Protein AF-A0A416HHD8-F1 (afdb_monomer)

Structure (mmCIF, N/CA/C/O backbone):
data_AF-A0A416HHD8-F1
#
_entry.id   AF-A0A416HHD8-F1
#
loop_
_atom_site.group_PDB
_atom_site.id
_atom_site.type_symbol
_atom_site.label_atom_id
_atom_site.label_alt_id
_atom_site.label_comp_id
_atom_site.label_asym_id
_atom_site.label_entity_id
_atom_site.label_seq_id
_atom_site.pdbx_PDB_ins_code
_atom_site.Cartn_x
_atom_site.Cartn_y
_atom_site.Cartn_z
_atom_site.occupancy
_atom_site.B_iso_or_equiv
_atom_site.auth_seq_id
_atom_site.auth_comp_id
_atom_site.auth_asym_id
_atom_site.auth_atom_id
_atom_site.pdbx_PDB_model_num
ATOM 1 N N . MET A 1 1 ? 19.152 2.396 8.554 1.00 45.03 1 MET A N 1
ATOM 2 C CA . MET A 1 1 ? 18.538 2.390 7.205 1.00 45.03 1 MET A CA 1
ATOM 3 C C . MET A 1 1 ? 17.275 1.524 7.115 1.00 45.03 1 MET A C 1
ATOM 5 O O . MET A 1 1 ? 16.295 2.014 6.586 1.00 45.03 1 MET A O 1
ATOM 9 N N . ALA A 1 2 ? 17.237 0.269 7.598 1.00 49.06 2 ALA A N 1
ATOM 10 C CA . ALA A 1 2 ? 16.021 -0.571 7.511 1.00 49.06 2 ALA A CA 1
ATOM 11 C C . ALA A 1 2 ? 14.990 -0.347 8.643 1.00 49.06 2 ALA A C 1
ATOM 13 O O . ALA A 1 2 ? 13.807 -0.635 8.458 1.00 49.06 2 ALA A O 1
ATOM 14 N N . GLU A 1 3 ? 15.420 0.165 9.800 1.00 47.03 3 GLU A N 1
ATOM 15 C CA . GLU A 1 3 ? 14.546 0.413 10.962 1.00 47.03 3 GLU A CA 1
ATOM 16 C C . GLU A 1 3 ? 13.592 1.598 10.774 1.00 47.03 3 GLU A C 1
ATOM 18 O O . GLU A 1 3 ? 12.499 1.583 11.326 1.00 47.03 3 GLU A O 1
ATOM 23 N N . GLU A 1 4 ? 13.930 2.566 9.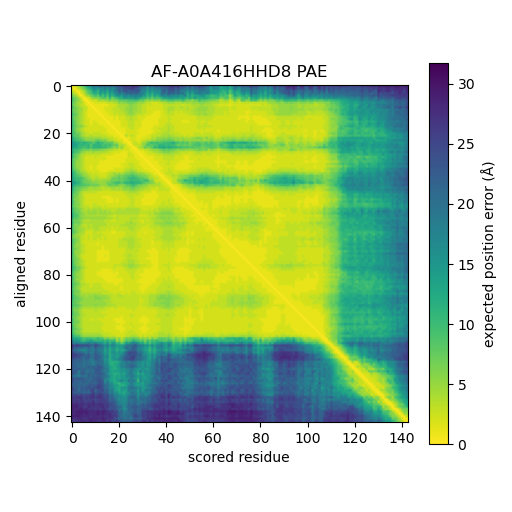918 1.00 55.31 4 GLU A N 1
ATOM 24 C CA . GLU A 1 4 ? 13.106 3.759 9.647 1.00 55.31 4 GLU A CA 1
ATOM 25 C C . GLU A 1 4 ? 11.768 3.443 8.952 1.00 55.31 4 GLU A C 1
ATOM 27 O O . GLU A 1 4 ? 10.855 4.266 8.939 1.00 55.31 4 GLU A O 1
ATOM 32 N N . PHE A 1 5 ? 11.623 2.235 8.395 1.00 63.59 5 PHE A N 1
ATOM 33 C CA . PHE A 1 5 ? 10.416 1.790 7.689 1.00 63.59 5 PHE A CA 1
ATOM 34 C C . PHE A 1 5 ? 9.528 0.859 8.522 1.00 63.59 5 PHE A C 1
ATOM 36 O O . PHE A 1 5 ? 8.600 0.236 7.991 1.00 63.59 5 PHE A O 1
ATOM 43 N N . ARG A 1 6 ? 9.794 0.743 9.826 1.00 71.56 6 ARG A N 1
ATOM 44 C CA . ARG A 1 6 ? 9.012 -0.088 10.745 1.00 71.56 6 ARG A CA 1
ATOM 45 C C . ARG A 1 6 ? 8.460 0.782 11.869 1.00 71.56 6 ARG A C 1
ATOM 47 O O . ARG A 1 6 ? 9.113 1.710 12.325 1.00 71.56 6 ARG A O 1
ATOM 54 N N . ALA A 1 7 ? 7.242 0.477 12.292 1.00 82.62 7 ALA A N 1
ATOM 55 C CA . ALA A 1 7 ? 6.673 0.995 13.526 1.00 82.62 7 ALA A CA 1
ATOM 56 C C . ALA A 1 7 ? 6.473 -0.171 14.489 1.00 82.62 7 ALA A C 1
ATOM 58 O O . ALA A 1 7 ? 6.300 -1.316 14.058 1.00 82.62 7 ALA A O 1
ATOM 59 N N . ASP A 1 8 ? 6.445 0.141 15.777 1.00 90.25 8 ASP A N 1
ATOM 60 C CA . ASP A 1 8 ? 5.834 -0.731 16.766 1.00 90.25 8 ASP A CA 1
ATOM 61 C C . ASP A 1 8 ? 4.307 -0.624 16.618 1.00 90.25 8 ASP A C 1
ATOM 63 O O . ASP A 1 8 ? 3.659 0.278 17.155 1.00 90.25 8 ASP A O 1
ATOM 67 N N . TRP A 1 9 ? 3.743 -1.488 15.771 1.00 89.88 9 TRP A N 1
ATOM 68 C CA . TRP A 1 9 ? 2.318 -1.465 15.433 1.00 89.88 9 TRP A CA 1
ATOM 69 C C . TRP A 1 9 ? 1.442 -1.738 16.657 1.00 89.88 9 TRP A C 1
ATOM 71 O O . TRP A 1 9 ? 0.392 -1.113 16.804 1.00 89.88 9 TRP A O 1
ATOM 81 N N . GLU A 1 10 ? 1.905 -2.613 17.550 1.00 87.62 10 GLU A N 1
ATOM 82 C CA . GLU A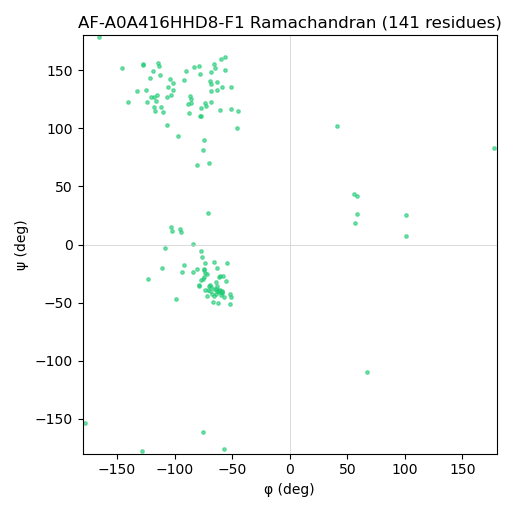 1 10 ? 1.210 -2.962 18.785 1.00 87.62 10 GLU A CA 1
ATOM 83 C C . GLU A 1 10 ? 1.157 -1.761 19.731 1.00 87.62 10 GLU A C 1
ATOM 85 O O . GLU A 1 10 ? 0.064 -1.367 20.146 1.00 87.62 10 GLU A O 1
ATOM 90 N N . ALA A 1 11 ? 2.292 -1.091 19.967 1.00 91.31 11 ALA A N 1
ATOM 91 C CA . ALA A 1 11 ? 2.326 0.142 20.756 1.00 91.31 11 ALA A CA 1
ATOM 92 C C . ALA A 1 11 ? 1.473 1.267 20.139 1.00 91.31 11 ALA A C 1
ATOM 94 O O . ALA A 1 11 ? 0.952 2.123 20.854 1.00 91.31 11 ALA A O 1
ATOM 95 N N . CYS A 1 12 ? 1.282 1.257 18.816 1.00 92.00 12 CYS A N 1
ATOM 96 C CA . CYS A 1 12 ? 0.411 2.199 18.111 1.00 92.00 12 CYS A CA 1
ATOM 97 C C . CYS A 1 12 ? -1.076 1.795 18.095 1.00 92.00 12 CYS A C 1
ATOM 99 O O . CYS A 1 12 ? -1.878 2.526 17.510 1.00 92.00 12 CYS A O 1
ATOM 101 N N . ASN A 1 13 ? -1.458 0.667 18.707 1.00 93.19 13 ASN A N 1
ATOM 102 C CA . ASN A 1 13 ? -2.814 0.106 18.675 1.00 93.19 13 ASN A CA 1
ATOM 103 C C . ASN A 1 13 ? -3.316 -0.201 17.242 1.00 93.19 13 ASN A C 1
ATOM 105 O O . ASN A 1 13 ? -4.464 0.087 16.874 1.00 93.19 13 ASN A O 1
ATOM 109 N N . ILE A 1 14 ? -2.431 -0.764 16.414 1.00 94.00 14 ILE A N 1
ATOM 110 C CA . ILE A 1 14 ? -2.659 -1.101 15.005 1.00 94.00 14 ILE A CA 1
ATOM 111 C C . ILE A 1 14 ? -2.372 -2.590 14.775 1.00 94.00 14 ILE A C 1
ATOM 113 O O . ILE A 1 14 ? -1.248 -3.051 14.954 1.00 94.00 14 ILE A O 1
ATOM 117 N N . ASP A 1 15 ? -3.358 -3.328 14.270 1.00 92.00 15 ASP A N 1
ATOM 118 C CA . ASP A 1 15 ? -3.150 -4.663 13.715 1.00 92.00 15 ASP A CA 1
ATOM 119 C C . ASP A 1 15 ? -2.439 -4.538 12.361 1.00 92.00 15 ASP A C 1
ATOM 121 O O . ASP A 1 15 ? -2.973 -3.953 11.408 1.00 92.00 15 ASP A O 1
ATOM 125 N N . PHE A 1 16 ? -1.250 -5.128 12.260 1.00 91.44 16 PHE A N 1
ATOM 126 C CA . PHE A 1 16 ? -0.468 -5.179 11.029 1.00 91.44 16 PHE A CA 1
ATOM 127 C C . PHE A 1 16 ? -0.487 -6.581 10.413 1.00 91.44 16 PHE A C 1
ATOM 129 O O . PHE A 1 16 ? -0.129 -7.562 11.063 1.00 91.44 16 PHE A O 1
ATOM 136 N N . TYR A 1 17 ? -0.860 -6.667 9.135 1.00 90.62 17 TYR A N 1
ATOM 137 C CA . TYR A 1 17 ? -0.798 -7.895 8.343 1.00 90.62 17 TYR A CA 1
ATOM 138 C C . TYR A 1 17 ? 0.157 -7.677 7.172 1.00 90.62 17 TYR A C 1
ATOM 140 O O . TYR A 1 17 ? -0.085 -6.814 6.327 1.00 90.62 17 TYR A O 1
ATOM 148 N N . GLU A 1 18 ? 1.230 -8.460 7.125 1.00 90.06 18 GLU A N 1
ATOM 149 C CA . GLU A 1 18 ? 2.197 -8.450 6.026 1.00 90.06 18 GLU A CA 1
ATOM 150 C C . GLU A 1 18 ? 1.792 -9.461 4.946 1.00 90.06 18 GLU A C 1
ATOM 152 O O . GLU A 1 18 ? 1.216 -10.507 5.251 1.00 90.06 18 GLU A O 1
ATOM 157 N N . ASP A 1 19 ? 2.127 -9.163 3.692 1.00 91.56 19 ASP A N 1
ATOM 158 C CA . ASP A 1 19 ? 2.021 -10.094 2.561 1.00 91.56 19 ASP A CA 1
ATOM 159 C C . ASP A 1 19 ? 0.612 -10.692 2.341 1.00 91.56 19 ASP A C 1
ATOM 161 O O . ASP A 1 19 ? 0.437 -11.876 2.039 1.00 91.56 19 ASP A O 1
ATOM 16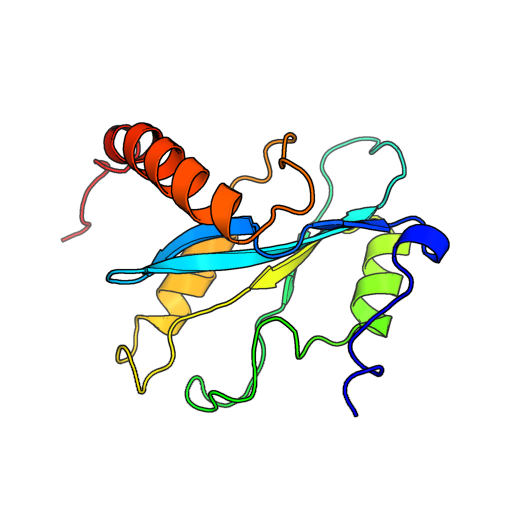5 N N . VAL A 1 20 ? -0.430 -9.865 2.434 1.00 90.12 20 VAL A N 1
ATOM 166 C CA . VAL A 1 20 ? -1.804 -10.271 2.116 1.00 90.12 20 VAL A CA 1
ATOM 167 C C . VAL A 1 20 ? -1.986 -10.312 0.599 1.00 90.12 20 VAL A C 1
ATOM 169 O O . VAL A 1 20 ? -1.901 -9.292 -0.084 1.00 90.12 20 VAL A O 1
ATOM 172 N N . ALA A 1 21 ? -2.278 -11.489 0.044 1.00 90.00 21 ALA A N 1
ATOM 173 C CA . ALA A 1 21 ? -2.487 -11.640 -1.395 1.00 90.00 21 ALA A CA 1
ATOM 174 C C . ALA A 1 21 ? -3.776 -10.936 -1.858 1.00 90.00 21 ALA A C 1
ATOM 176 O O . ALA A 1 21 ? -4.885 -11.258 -1.410 1.00 90.00 21 ALA A O 1
ATOM 177 N N . TYR A 1 22 ? -3.652 -10.011 -2.812 1.00 87.38 22 TYR A N 1
ATOM 178 C CA . TYR A 1 22 ? -4.795 -9.248 -3.328 1.00 87.38 22 TYR A CA 1
ATOM 179 C C . TYR A 1 22 ? -5.168 -9.587 -4.774 1.00 87.38 22 TYR A C 1
ATOM 181 O O . TYR A 1 22 ? -6.316 -9.373 -5.183 1.00 87.38 22 TYR A O 1
ATOM 189 N N . GLY A 1 23 ? -4.240 -10.176 -5.527 1.00 86.56 23 GLY A N 1
ATOM 190 C CA . GLY A 1 23 ? -4.387 -10.447 -6.951 1.00 86.56 23 GLY A CA 1
ATOM 191 C C . GLY A 1 23 ? -3.341 -11.427 -7.481 1.00 86.56 23 GLY A C 1
ATOM 192 O O . GLY A 1 23 ? -2.463 -11.870 -6.747 1.00 86.56 23 GLY A O 1
ATOM 193 N N . ILE A 1 24 ? -3.442 -11.737 -8.772 1.00 83.69 24 ILE A N 1
ATOM 194 C CA . ILE A 1 24 ? -2.375 -12.383 -9.547 1.00 83.69 24 ILE A CA 1
ATOM 195 C C . ILE A 1 24 ? -1.963 -11.386 -10.625 1.00 83.69 24 ILE A C 1
ATOM 197 O O . ILE A 1 24 ? -2.818 -10.924 -11.383 1.00 83.69 24 ILE A O 1
ATOM 201 N N . GLY A 1 25 ? -0.679 -11.046 -10.660 1.00 77.38 25 GLY A N 1
ATOM 202 C CA . GLY A 1 25 ? -0.064 -10.174 -11.650 1.00 77.38 25 GLY A CA 1
ATOM 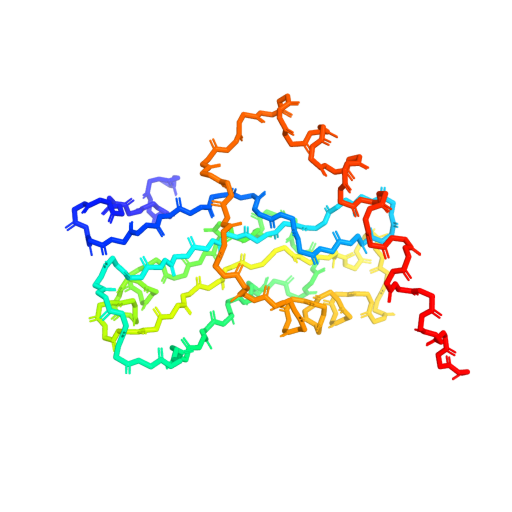203 C C . GLY A 1 25 ? 0.784 -11.017 -12.592 1.00 77.38 25 GLY A C 1
ATOM 204 O O . GLY A 1 25 ? 1.880 -11.436 -12.245 1.00 77.38 25 GLY A O 1
ATOM 205 N N . GLY A 1 26 ? 0.292 -11.287 -13.801 1.00 77.31 26 GLY A N 1
ATOM 206 C CA . GLY A 1 26 ? 0.974 -12.222 -14.699 1.00 77.31 26 GLY A CA 1
ATOM 207 C C . GLY A 1 26 ? 0.943 -13.653 -14.153 1.00 77.31 26 GLY A C 1
ATOM 208 O O . GLY A 1 26 ? -0.114 -14.278 -14.151 1.00 77.31 26 GLY A O 1
ATOM 209 N N . ASP A 1 27 ? 2.096 -14.162 -13.728 1.00 82.38 27 ASP A N 1
ATOM 210 C CA . ASP A 1 27 ? 2.335 -15.541 -13.282 1.00 82.38 27 ASP A CA 1
ATOM 211 C C . ASP A 1 27 ? 2.565 -15.687 -11.769 1.00 82.38 27 ASP A C 1
ATOM 213 O O . ASP A 1 27 ? 2.664 -16.808 -11.269 1.00 82.38 27 ASP A O 1
ATOM 217 N N . HIS A 1 28 ? 2.597 -14.581 -11.025 1.00 79.50 28 HIS A N 1
ATOM 218 C CA . HIS A 1 28 ? 2.832 -14.579 -9.586 1.00 79.50 28 HIS A CA 1
ATOM 219 C C . HIS A 1 28 ? 1.744 -13.800 -8.832 1.00 79.50 28 HIS A C 1
ATOM 221 O O . HIS A 1 28 ? 1.055 -12.939 -9.391 1.00 79.50 28 HIS A O 1
ATOM 227 N N . PRO A 1 29 ? 1.519 -14.129 -7.553 1.00 87.06 29 PRO A N 1
ATOM 228 C CA . PRO A 1 29 ? 0.634 -13.348 -6.704 1.00 87.06 29 PRO A CA 1
ATOM 229 C C . PRO A 1 29 ? 1.199 -11.969 -6.401 1.00 87.06 29 PRO A C 1
ATOM 231 O O . PRO A 1 29 ? 2.404 -11.801 -6.246 1.00 87.06 29 PRO A O 1
ATOM 234 N N . MET A 1 30 ? 0.288 -11.018 -6.238 1.00 90.06 30 MET A N 1
ATOM 235 C CA . MET A 1 30 ? 0.599 -9.666 -5.794 1.00 90.06 30 MET A CA 1
ATOM 236 C C . MET A 1 30 ? 0.157 -9.487 -4.348 1.00 90.06 30 MET A C 1
ATOM 238 O O . MET A 1 30 ? -0.971 -9.870 -3.995 1.00 90.06 30 MET A O 1
ATOM 242 N N . TYR A 1 31 ? 1.014 -8.875 -3.534 1.00 94.00 31 TYR A N 1
ATOM 243 C CA . TYR A 1 31 ? 0.771 -8.714 -2.109 1.00 94.00 31 TYR A CA 1
ATOM 244 C C . TYR A 1 31 ? 0.579 -7.258 -1.687 1.00 94.00 31 TYR A C 1
ATOM 246 O O . TYR A 1 31 ? 1.073 -6.314 -2.305 1.00 94.00 31 TYR A O 1
ATOM 254 N N . LEU A 1 32 ? -0.158 -7.078 -0.597 1.00 94.88 32 LEU A N 1
ATOM 255 C CA . LEU A 1 32 ? -0.284 -5.815 0.112 1.00 94.88 32 LEU A CA 1
ATOM 256 C C . LEU A 1 32 ? 0.017 -6.009 1.593 1.00 94.88 32 LEU A C 1
ATOM 258 O O . LEU A 1 32 ? -0.181 -7.093 2.135 1.00 94.88 32 LEU A O 1
ATOM 262 N N . ASP A 1 33 ? 0.439 -4.933 2.236 1.00 94.94 33 ASP A N 1
ATOM 263 C CA . ASP A 1 33 ? 0.500 -4.831 3.685 1.00 94.94 33 ASP A CA 1
ATOM 264 C C . ASP A 1 33 ? -0.699 -4.026 4.175 1.00 94.94 33 ASP A C 1
ATOM 266 O O . ASP A 1 33 ? -1.065 -3.015 3.568 1.00 94.94 33 ASP A O 1
ATOM 270 N N . LEU A 1 34 ? -1.305 -4.469 5.271 1.00 94.31 34 LEU A N 1
ATOM 271 C CA . LEU A 1 34 ? -2.533 -3.911 5.815 1.00 94.31 34 LEU A CA 1
ATOM 272 C C . LEU A 1 34 ? -2.300 -3.414 7.242 1.00 94.31 34 LEU A C 1
ATOM 274 O O . LEU A 1 34 ? -1.853 -4.173 8.096 1.00 94.31 34 LEU A O 1
ATOM 278 N N . MET A 1 35 ? -2.661 -2.161 7.500 1.00 94.56 35 MET A N 1
ATOM 279 C CA . MET A 1 35 ? -2.703 -1.559 8.830 1.00 94.56 35 MET A CA 1
ATOM 280 C C . MET A 1 35 ? -4.157 -1.287 9.199 1.00 94.56 35 MET A C 1
ATOM 282 O O . MET A 1 35 ? -4.846 -0.514 8.522 1.00 94.56 35 MET A O 1
ATOM 286 N N . ILE A 1 36 ? -4.638 -1.919 10.266 1.00 93.38 36 ILE A N 1
ATOM 287 C CA . ILE A 1 36 ? -6.012 -1.773 10.742 1.00 93.38 36 ILE A CA 1
ATOM 288 C C . ILE A 1 36 ? -5.993 -1.175 12.152 1.00 93.38 36 ILE A C 1
ATOM 290 O O . ILE A 1 36 ? -5.382 -1.758 13.037 1.00 93.38 36 ILE A O 1
ATOM 294 N N . PRO A 1 37 ? -6.715 -0.074 12.414 1.00 93.25 37 PRO A N 1
ATOM 295 C CA . PRO A 1 37 ? -6.875 0.424 13.779 1.00 93.25 37 PRO A CA 1
ATOM 296 C C . PRO A 1 37 ? -7.619 -0.603 14.646 1.00 93.25 37 PRO A C 1
ATOM 298 O O . PRO A 1 37 ? -8.681 -1.092 14.233 1.00 93.25 37 PRO A O 1
ATOM 301 N N . ASN A 1 38 ? -7.124 -0.901 15.846 1.00 89.12 38 ASN A N 1
ATOM 302 C CA . ASN A 1 38 ? -7.696 -1.956 16.702 1.00 89.12 38 ASN A CA 1
ATOM 303 C C . ASN A 1 38 ? -9.027 -1.588 17.348 1.00 89.12 38 ASN A C 1
ATOM 305 O O . ASN A 1 38 ? -9.786 -2.458 17.777 1.00 89.12 38 ASN A O 1
ATOM 309 N N . GLU A 1 39 ? -9.368 -0.303 17.353 1.00 86.81 39 GLU A N 1
ATOM 310 C CA . GLU A 1 39 ? -10.659 0.160 17.843 1.00 86.81 39 GLU A CA 1
ATOM 311 C C . GLU A 1 39 ? -11.821 -0.530 17.118 1.00 86.81 39 GLU A C 1
ATOM 313 O O . GLU A 1 39 ? -11.739 -0.912 15.947 1.00 86.81 39 GLU A O 1
ATOM 318 N N . LYS A 1 40 ? -12.959 -0.693 17.791 1.00 83.75 40 LYS A N 1
ATOM 319 C CA . LYS A 1 40 ? -14.146 -1.244 17.138 1.00 83.75 40 LYS A CA 1
ATOM 320 C C . LYS A 1 40 ? -14.734 -0.181 16.201 1.00 83.75 40 LYS A C 1
ATOM 322 O O . LYS A 1 40 ? -15.100 0.897 16.668 1.00 83.75 40 LYS A O 1
ATOM 327 N N . PRO A 1 41 ? -14.869 -0.449 14.891 1.00 84.50 41 PRO A N 1
ATOM 328 C CA . PRO A 1 41 ? -15.421 0.547 13.988 1.00 84.50 41 PRO A CA 1
ATOM 329 C C . PRO A 1 41 ? -16.911 0.770 14.279 1.00 84.50 41 PRO A C 1
ATOM 331 O O . PRO A 1 41 ? -17.666 -0.188 14.451 1.00 84.50 41 PRO A O 1
ATOM 334 N N . LYS A 1 42 ? -17.347 2.035 14.267 1.00 84.25 42 LYS A N 1
ATOM 335 C CA . LYS A 1 42 ? -18.771 2.425 14.347 1.00 84.25 42 LYS A CA 1
ATOM 336 C C . LYS A 1 42 ? -19.522 2.245 13.013 1.00 84.25 42 LYS A C 1
ATOM 338 O O . LYS A 1 42 ? -20.731 2.430 12.958 1.00 84.25 42 LYS A O 1
ATOM 343 N N . GLY A 1 43 ? -18.816 1.888 11.937 1.00 87.38 43 GLY A N 1
ATOM 344 C CA . GLY A 1 43 ? -19.351 1.745 10.582 1.00 87.38 43 GLY A CA 1
ATOM 345 C C . GLY A 1 43 ? -18.289 1.265 9.587 1.00 87.38 43 GLY A C 1
ATOM 346 O O . GLY A 1 43 ? -17.321 0.608 9.969 1.00 87.38 43 GLY A O 1
ATOM 347 N N . LYS A 1 44 ? -18.445 1.585 8.297 1.00 87.94 44 LYS A N 1
ATOM 348 C CA . LYS A 1 44 ? -17.372 1.361 7.309 1.00 87.94 44 LYS A CA 1
ATOM 349 C C . LYS A 1 44 ? -16.213 2.322 7.585 1.00 87.94 44 LYS A C 1
ATOM 351 O O . LYS A 1 44 ? -16.452 3.484 7.894 1.00 87.94 44 LYS A O 1
ATOM 356 N N . ARG A 1 45 ? -14.976 1.845 7.438 1.00 89.94 45 ARG A N 1
ATOM 357 C CA . ARG A 1 45 ?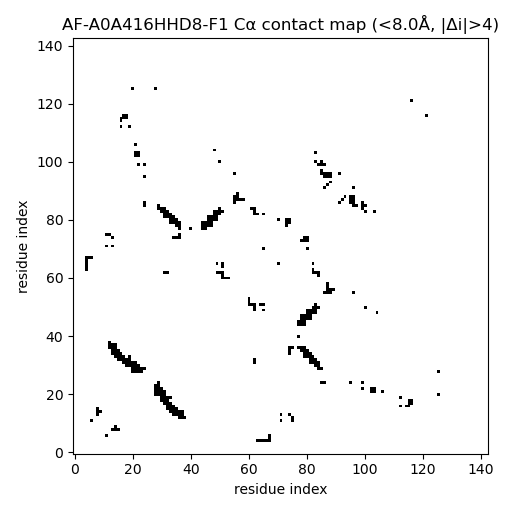 -13.780 2.692 7.516 1.00 89.94 45 ARG A CA 1
ATOM 358 C C . ARG A 1 45 ? -13.378 3.200 6.131 1.00 89.94 45 ARG A C 1
ATOM 360 O O . ARG A 1 45 ? -13.465 2.419 5.178 1.00 89.94 45 ARG A O 1
ATOM 367 N N . PRO A 1 46 ? -12.922 4.458 6.010 1.00 94.06 46 PRO A N 1
ATOM 368 C CA . PRO A 1 46 ? -12.212 4.903 4.820 1.00 94.06 46 PRO A CA 1
ATOM 369 C C . PRO A 1 46 ? -10.874 4.161 4.695 1.00 94.06 46 PRO A C 1
ATOM 371 O O . PRO A 1 46 ? -10.321 3.671 5.685 1.00 94.06 46 PRO A O 1
ATOM 374 N N . VAL A 1 47 ? -10.372 4.060 3.465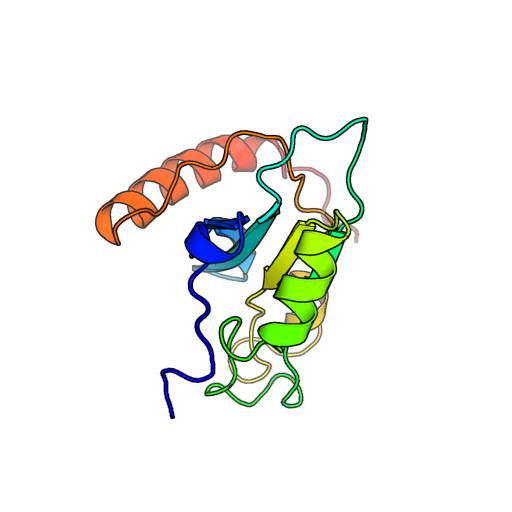 1.00 95.25 47 VAL A N 1
ATOM 375 C CA . VAL A 1 47 ? -9.141 3.329 3.146 1.00 95.25 47 VAL A CA 1
ATOM 376 C C . VAL A 1 47 ? -8.173 4.258 2.429 1.00 95.25 47 VAL A C 1
ATOM 378 O O . VAL A 1 47 ? -8.566 4.926 1.474 1.00 95.25 47 VAL A O 1
ATOM 381 N N . ILE A 1 48 ? -6.915 4.265 2.862 1.00 97.31 48 ILE A N 1
ATOM 382 C CA . ILE A 1 48 ? -5.795 4.877 2.141 1.00 97.31 48 ILE A CA 1
ATOM 383 C C . ILE A 1 48 ? -4.996 3.760 1.479 1.00 97.31 48 ILE A C 1
ATOM 385 O O . ILE A 1 48 ? -4.611 2.797 2.139 1.00 97.31 48 ILE A O 1
ATOM 389 N N . ILE A 1 49 ? -4.736 3.898 0.179 1.00 97.06 49 ILE A N 1
ATOM 390 C CA . ILE A 1 49 ? -3.860 2.999 -0.573 1.00 97.06 49 ILE A CA 1
ATOM 391 C C . ILE A 1 49 ? -2.593 3.771 -0.921 1.00 97.06 49 ILE A C 1
ATOM 393 O O . ILE A 1 49 ? -2.632 4.735 -1.684 1.00 97.06 49 ILE A O 1
ATOM 397 N N . TRP A 1 50 ? -1.476 3.340 -0.353 1.00 97.69 50 TRP A N 1
ATOM 398 C CA . TRP A 1 50 ? -0.148 3.822 -0.673 1.00 97.69 50 TRP A CA 1
ATOM 399 C C . TRP A 1 50 ? 0.418 3.058 -1.869 1.00 97.69 50 TRP A C 1
ATOM 401 O O . TRP A 1 50 ? 0.514 1.828 -1.860 1.00 97.69 50 TRP A O 1
ATOM 411 N N . VAL A 1 51 ? 0.819 3.822 -2.881 1.00 97.00 51 VAL A N 1
ATOM 412 C CA . VAL A 1 51 ? 1.533 3.354 -4.068 1.00 97.00 51 VAL A CA 1
ATOM 413 C C . VAL A 1 51 ? 2.886 4.047 -4.046 1.00 97.00 51 VAL A C 1
ATOM 415 O O . VAL A 1 51 ? 2.948 5.274 -4.122 1.00 97.00 51 VAL A O 1
ATOM 418 N N . HIS A 1 52 ? 3.969 3.286 -3.900 1.00 95.50 52 HIS A N 1
ATOM 419 C CA . HIS A 1 52 ? 5.299 3.889 -3.868 1.00 95.50 52 HIS A CA 1
ATOM 420 C C . HIS A 1 52 ? 5.644 4.539 -5.216 1.00 95.50 52 HIS A C 1
ATOM 422 O O . HIS A 1 52 ? 5.171 4.111 -6.270 1.00 95.50 52 HIS A O 1
ATOM 428 N N . GLY A 1 53 ? 6.491 5.571 -5.177 1.00 93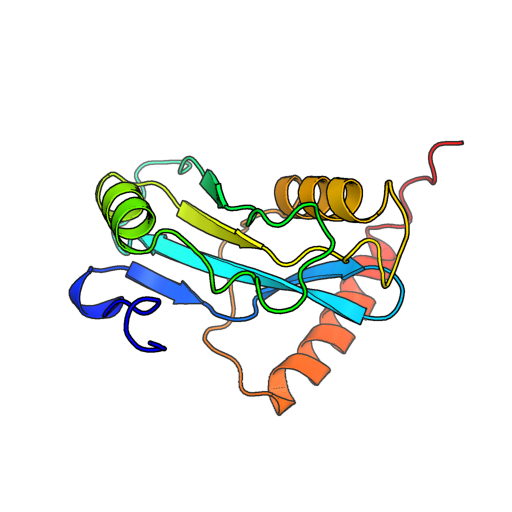.94 53 GLY A N 1
ATOM 429 C CA . GLY A 1 53 ? 7.028 6.222 -6.372 1.00 93.94 53 GLY A CA 1
ATOM 430 C C . GLY A 1 53 ? 8.117 5.398 -7.072 1.00 93.94 53 GLY A C 1
ATOM 431 O O . GLY A 1 53 ? 8.257 4.198 -6.850 1.00 93.94 53 GLY A O 1
ATOM 432 N N . GLY A 1 54 ? 8.919 6.062 -7.909 1.00 93.94 54 GLY A N 1
ATOM 433 C CA . GLY A 1 54 ? 10.035 5.430 -8.632 1.00 93.94 54 GLY A CA 1
ATOM 434 C C . GLY A 1 54 ? 9.755 5.096 -10.096 1.00 93.94 54 GLY A C 1
ATOM 435 O O . GLY A 1 54 ? 10.354 4.171 -10.645 1.00 93.94 54 GLY A O 1
ATOM 436 N N . GLY A 1 55 ? 8.817 5.812 -10.727 1.00 94.94 55 GLY A N 1
ATOM 437 C CA . GLY A 1 55 ? 8.552 5.719 -12.169 1.00 94.94 55 GLY A CA 1
ATOM 438 C C . GLY A 1 55 ? 8.175 4.316 -12.655 1.00 94.94 55 GLY A C 1
ATOM 439 O O . GLY A 1 55 ? 8.461 3.976 -13.801 1.00 94.94 55 GLY A O 1
ATOM 440 N N . TRP A 1 56 ? 7.612 3.488 -11.768 1.00 95.50 56 TRP A N 1
ATOM 441 C CA . TRP A 1 56 ? 7.295 2.074 -11.999 1.00 95.50 56 TRP A CA 1
ATOM 442 C C . TRP A 1 56 ? 8.484 1.195 -12.419 1.00 95.50 56 TRP A C 1
ATOM 444 O O . TRP A 1 56 ? 8.277 0.121 -12.974 1.00 95.50 56 TRP A O 1
ATOM 454 N N . ARG A 1 57 ? 9.726 1.636 -12.195 1.00 95.81 57 ARG A N 1
ATOM 455 C CA . ARG A 1 57 ? 10.942 0.963 -12.688 1.00 95.81 57 ARG A CA 1
ATOM 456 C C . ARG A 1 57 ? 11.926 0.590 -11.583 1.00 95.81 57 ARG A C 1
ATOM 458 O O . ARG A 1 57 ? 12.681 -0.361 -11.755 1.00 95.81 57 ARG A O 1
ATOM 465 N N . ILE A 1 58 ? 11.965 1.354 -10.494 1.00 96.00 58 ILE A N 1
ATOM 466 C CA . ILE A 1 58 ? 12.956 1.164 -9.429 1.00 96.00 58 ILE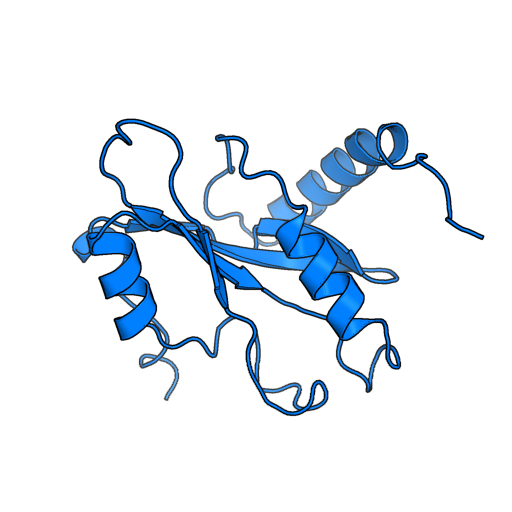 A CA 1
ATOM 467 C C . ILE A 1 58 ? 12.549 -0.038 -8.572 1.00 96.00 58 ILE A C 1
ATOM 469 O O . ILE A 1 58 ? 11.566 0.037 -7.841 1.00 96.00 58 ILE A O 1
ATOM 473 N N . LYS A 1 59 ? 13.313 -1.130 -8.660 1.00 93.06 59 LYS A N 1
ATOM 474 C CA . LYS A 1 59 ? 13.032 -2.405 -7.973 1.00 93.06 59 LYS A CA 1
ATOM 475 C C . LYS A 1 59 ? 13.313 -2.378 -6.473 1.00 93.06 59 LYS A C 1
ATOM 477 O O . LYS A 1 59 ? 12.789 -3.194 -5.725 1.00 93.06 59 LYS A O 1
ATOM 482 N N . GLU A 1 60 ? 14.156 -1.451 -6.036 1.00 92.69 60 GLU A N 1
ATOM 483 C CA . GLU A 1 60 ? 14.528 -1.264 -4.637 1.00 92.69 60 GLU A CA 1
ATOM 484 C C . GLU A 1 60 ? 13.391 -0.619 -3.830 1.00 92.69 60 GLU A C 1
ATOM 486 O O . GLU A 1 60 ? 13.301 -0.808 -2.615 1.00 92.69 60 GLU A O 1
ATOM 491 N N . LEU A 1 61 ? 12.498 0.120 -4.499 1.00 92.50 61 LEU A N 1
ATOM 492 C CA . LEU A 1 61 ? 11.293 0.665 -3.888 1.00 92.50 61 LEU A CA 1
ATOM 493 C C . LEU A 1 61 ? 10.200 -0.400 -3.949 1.00 92.50 61 LEU A C 1
ATOM 495 O O . LEU A 1 61 ? 9.837 -0.874 -5.018 1.00 92.50 61 LEU A O 1
ATOM 499 N N . THR A 1 62 ? 9.686 -0.777 -2.785 1.00 93.25 62 THR A N 1
ATOM 500 C CA . THR A 1 62 ? 8.640 -1.799 -2.638 1.00 93.25 62 THR A CA 1
ATOM 501 C C . THR A 1 62 ? 7.488 -1.247 -1.801 1.00 93.25 62 THR A C 1
ATOM 503 O O . THR A 1 62 ? 7.558 -0.123 -1.296 1.00 93.25 62 THR A O 1
ATOM 506 N N . LYS A 1 63 ? 6.461 -2.065 -1.524 1.00 93.44 63 LYS A N 1
ATOM 507 C CA . LYS A 1 63 ? 5.405 -1.743 -0.544 1.00 93.44 63 LYS A CA 1
ATOM 508 C C . LYS A 1 63 ? 5.929 -1.392 0.863 1.00 93.44 63 LYS A C 1
ATOM 510 O O . LYS A 1 63 ? 5.198 -0.824 1.679 1.00 93.44 63 LYS A O 1
ATOM 515 N N . LYS A 1 64 ? 7.191 -1.701 1.175 1.00 92.56 64 LYS A N 1
ATOM 516 C CA . LYS A 1 64 ? 7.838 -1.324 2.442 1.00 92.56 64 LYS A CA 1
ATOM 517 C C . LYS A 1 64 ? 8.344 0.119 2.443 1.00 92.56 64 LYS A C 1
ATOM 519 O O . LYS A 1 64 ? 8.472 0.704 3.512 1.00 92.56 64 LYS A O 1
ATOM 524 N N . TYR A 1 65 ? 8.552 0.722 1.271 1.00 93.31 65 TYR A N 1
ATOM 525 C CA . TYR A 1 65 ? 8.935 2.127 1.127 1.00 93.31 65 TYR A CA 1
ATOM 526 C C . TYR A 1 65 ? 7.704 3.034 1.252 1.00 93.31 65 TYR A C 1
ATOM 528 O O . TYR A 1 65 ? 7.198 3.608 0.284 1.00 93.31 65 TYR A O 1
ATOM 536 N N . ARG A 1 66 ? 7.156 3.081 2.465 1.00 93.38 66 ARG A N 1
ATOM 537 C CA . ARG A 1 66 ? 5.927 3.795 2.814 1.00 93.38 66 ARG A CA 1
ATOM 538 C C . ARG A 1 66 ? 6.197 4.871 3.863 1.00 93.38 66 ARG A C 1
ATOM 540 O O . ARG A 1 66 ? 7.069 4.670 4.705 1.00 93.38 66 ARG A O 1
ATOM 547 N N . PRO A 1 67 ? 5.441 5.980 3.869 1.00 94.56 67 PRO A N 1
ATOM 548 C CA . PRO A 1 67 ? 5.586 7.027 4.873 1.00 94.56 67 PRO A CA 1
ATOM 549 C C . PRO A 1 67 ? 4.974 6.563 6.203 1.00 94.56 67 PRO A C 1
ATOM 551 O O . PRO A 1 67 ? 3.826 6.879 6.513 1.00 94.56 67 PRO A O 1
ATOM 554 N N . VAL A 1 68 ? 5.724 5.769 6.977 1.00 94.25 68 VAL A N 1
ATOM 555 C CA . VAL A 1 68 ? 5.233 5.064 8.176 1.00 94.25 68 VAL A CA 1
ATOM 556 C C . VAL A 1 68 ? 4.517 6.000 9.145 1.00 94.25 68 VAL A C 1
ATOM 558 O O . VAL A 1 68 ? 3.368 5.733 9.487 1.00 94.25 68 VAL A O 1
ATOM 561 N N . SER A 1 69 ? 5.133 7.125 9.518 1.00 94.31 69 SER A N 1
ATOM 562 C CA . SER A 1 69 ? 4.541 8.079 10.466 1.00 94.31 69 SER A CA 1
ATOM 563 C C . SER A 1 69 ? 3.196 8.634 9.988 1.00 94.31 69 SER A C 1
ATOM 565 O O . SER A 1 69 ? 2.264 8.743 10.780 1.00 94.31 69 SER A O 1
ATOM 567 N N . ALA A 1 70 ? 3.057 8.927 8.691 1.00 95.81 70 ALA A N 1
ATOM 568 C CA . ALA A 1 70 ? 1.803 9.421 8.124 1.00 95.81 70 ALA A CA 1
ATOM 569 C C . ALA A 1 70 ? 0.711 8.339 8.123 1.00 95.81 70 ALA A C 1
ATOM 571 O O . ALA A 1 70 ? -0.444 8.624 8.433 1.00 95.81 70 ALA A O 1
ATOM 572 N N . LEU A 1 71 ? 1.068 7.086 7.817 1.00 95.94 71 LEU A N 1
ATOM 573 C CA . LEU A 1 71 ? 0.119 5.969 7.842 1.00 95.94 71 LEU A CA 1
ATOM 574 C C . LEU A 1 71 ? -0.313 5.604 9.268 1.00 95.94 71 LEU A C 1
ATOM 576 O O . LEU A 1 71 ? -1.478 5.273 9.477 1.00 95.94 71 LEU A O 1
ATOM 580 N N . VAL A 1 72 ? 0.589 5.701 10.251 1.00 95.56 72 VAL A N 1
ATOM 581 C CA . VAL A 1 72 ? 0.256 5.529 11.675 1.00 95.56 72 VAL A CA 1
ATOM 582 C C . VAL A 1 72 ? -0.737 6.602 12.119 1.00 95.56 72 VAL A C 1
ATOM 584 O O . VAL A 1 72 ? -1.794 6.259 12.642 1.00 95.56 72 VAL A O 1
ATOM 587 N N . GLN A 1 73 ? -0.462 7.879 11.835 1.00 96.00 73 GLN A N 1
ATOM 588 C CA . GLN A 1 73 ? -1.379 8.980 12.159 1.00 96.00 73 GLN A CA 1
ATOM 589 C C . GLN A 1 73 ? -2.748 8.802 11.489 1.00 96.00 73 GLN A C 1
ATOM 591 O O . GLN A 1 73 ? -3.785 8.980 12.125 1.00 96.00 73 GLN A O 1
ATOM 596 N N . ALA A 1 74 ? -2.771 8.380 10.222 1.00 96.69 74 ALA A N 1
ATOM 597 C CA . ALA A 1 74 ? -4.017 8.092 9.523 1.00 96.69 74 ALA A CA 1
ATOM 598 C C . ALA A 1 74 ? -4.801 6.936 10.176 1.00 96.69 74 ALA A C 1
ATOM 600 O O . ALA A 1 74 ? -6.025 7.007 10.305 1.00 96.69 74 ALA A O 1
ATOM 601 N N . CYS A 1 75 ? -4.113 5.885 10.632 1.00 95.62 75 CYS A N 1
ATOM 602 C CA . CYS A 1 75 ? -4.749 4.799 11.377 1.00 95.62 75 CYS A CA 1
ATOM 603 C C . CYS A 1 75 ? -5.327 5.282 12.714 1.00 95.62 75 CYS A C 1
ATOM 605 O O . CYS A 1 75 ? -6.461 4.937 13.045 1.00 95.62 75 CYS A O 1
ATOM 607 N N . GLN A 1 76 ? -4.600 6.125 13.447 1.00 93.81 76 GLN A N 1
ATOM 608 C CA . GLN A 1 76 ? -5.048 6.678 14.731 1.00 93.81 76 GLN A CA 1
ATOM 609 C C . GLN A 1 76 ? -6.329 7.518 14.608 1.00 93.81 76 GLN A C 1
ATOM 611 O O . GLN A 1 76 ? -7.124 7.554 15.539 1.00 93.81 76 GLN A O 1
ATOM 616 N N . ILE A 1 77 ? -6.585 8.129 13.446 1.00 94.06 77 ILE A N 1
ATOM 617 C CA . ILE A 1 77 ? -7.843 8.849 13.166 1.00 94.06 77 ILE A CA 1
ATOM 618 C C . ILE A 1 77 ? -8.901 7.982 12.450 1.00 94.06 77 ILE A C 1
ATOM 620 O O . ILE A 1 77 ? -9.924 8.488 11.989 1.00 94.06 77 ILE A O 1
ATOM 624 N N . GLY A 1 78 ? -8.685 6.665 12.361 1.00 94.19 78 GLY A N 1
ATOM 625 C CA . GLY A 1 78 ? -9.697 5.684 11.960 1.00 94.19 78 GLY A CA 1
ATOM 626 C C . GLY A 1 78 ? -9.630 5.172 10.516 1.00 94.19 78 GLY A C 1
ATOM 627 O O . GLY A 1 78 ? -10.530 4.425 10.108 1.00 94.19 78 GLY A O 1
ATOM 628 N N . PHE A 1 79 ? -8.595 5.514 9.742 1.00 95.75 79 PHE A N 1
ATOM 629 C CA . PHE A 1 79 ? -8.398 4.956 8.398 1.00 95.75 79 PHE A CA 1
ATOM 630 C C . PHE A 1 79 ? -7.815 3.547 8.463 1.00 95.75 79 PHE A C 1
ATOM 632 O O . PHE A 1 79 ? -6.995 3.228 9.316 1.00 95.75 79 PHE A O 1
ATOM 639 N N . VAL A 1 80 ? -8.200 2.699 7.513 1.00 95.25 80 VAL A N 1
ATOM 640 C CA . VAL A 1 80 ? -7.408 1.509 7.186 1.00 95.25 80 VAL A CA 1
ATOM 641 C C . VAL A 1 80 ? -6.356 1.926 6.169 1.00 95.25 80 VAL A C 1
ATOM 643 O O . VAL A 1 80 ? -6.702 2.507 5.141 1.00 95.25 80 VAL A O 1
ATOM 646 N N . CYS A 1 81 ? -5.088 1.628 6.428 1.00 96.81 81 CYS A N 1
ATOM 647 C CA . CYS A 1 81 ? -4.021 1.905 5.473 1.00 96.81 81 CYS A CA 1
ATOM 648 C C . CYS A 1 81 ? -3.575 0.617 4.788 1.00 96.81 81 CYS A C 1
ATOM 650 O O . CYS A 1 81 ? -3.535 -0.452 5.393 1.00 96.81 81 CYS A O 1
ATOM 652 N N . VAL A 1 82 ? -3.261 0.730 3.505 1.00 96.69 82 VAL A N 1
ATOM 653 C CA . VAL A 1 82 ? -2.819 -0.371 2.659 1.00 96.69 82 VAL A CA 1
ATOM 654 C C . VAL A 1 82 ? -1.590 0.089 1.898 1.00 96.69 82 VAL A C 1
ATOM 656 O O . VAL A 1 82 ? -1.625 1.154 1.295 1.00 96.69 82 VAL A O 1
ATOM 659 N N . SER A 1 83 ? -0.530 -0.709 1.873 1.00 97.44 83 SER A N 1
ATOM 660 C CA . SER A 1 83 ? 0.611 -0.492 0.980 1.00 97.44 83 SER A CA 1
ATOM 661 C C . SER A 1 83 ? 0.714 -1.645 -0.005 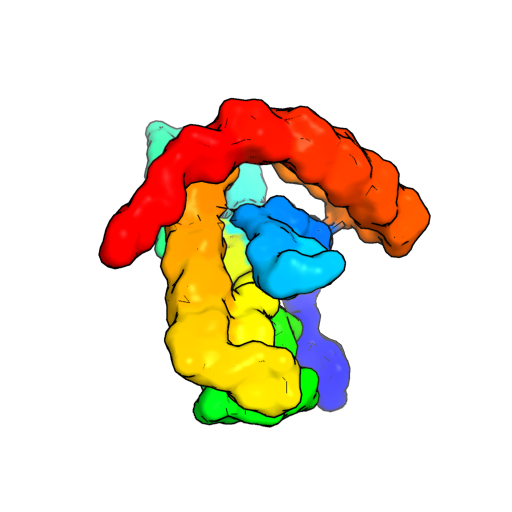1.00 97.44 83 SER A C 1
ATOM 663 O O . SER A 1 83 ? 0.699 -2.796 0.421 1.00 97.44 83 SER A O 1
ATOM 665 N N . ILE A 1 84 ? 0.794 -1.365 -1.304 1.00 97.00 84 ILE A N 1
ATOM 666 C CA . ILE A 1 84 ? 0.654 -2.398 -2.342 1.00 97.00 84 ILE A CA 1
ATOM 667 C C . ILE A 1 84 ? 1.954 -2.635 -3.100 1.00 97.00 84 ILE A C 1
ATOM 669 O O . ILE A 1 84 ? 2.718 -1.704 -3.358 1.00 97.00 84 ILE A O 1
ATOM 673 N N . GLU A 1 85 ? 2.178 -3.879 -3.504 1.00 95.50 85 GLU A N 1
ATOM 674 C CA . GLU A 1 85 ? 3.050 -4.188 -4.636 1.00 95.50 85 GLU A CA 1
ATOM 675 C C . GLU A 1 85 ? 2.323 -3.942 -5.952 1.00 95.50 85 GLU A C 1
ATOM 677 O O . GLU A 1 85 ? 1.102 -4.070 -6.033 1.00 95.50 85 GLU A O 1
ATOM 682 N N . TYR A 1 86 ? 3.081 -3.647 -6.998 1.00 95.38 86 TYR A N 1
ATOM 683 C CA . TYR A 1 86 ? 2.627 -3.592 -8.382 1.00 95.38 86 TYR A CA 1
ATOM 684 C C . TYR A 1 86 ? 3.774 -4.063 -9.284 1.00 95.38 86 TYR A C 1
ATOM 686 O O . TYR A 1 86 ? 4.941 -3.917 -8.917 1.00 95.38 86 TYR A O 1
ATOM 694 N N . ARG A 1 87 ? 3.465 -4.634 -10.452 1.00 95.81 87 ARG A N 1
ATOM 695 C CA . ARG A 1 87 ? 4.496 -5.067 -11.407 1.00 95.81 87 ARG A CA 1
ATOM 696 C C . ARG A 1 87 ? 5.292 -3.871 -11.909 1.00 95.81 87 ARG A C 1
ATOM 698 O O . ARG A 1 87 ? 4.715 -2.824 -12.209 1.00 95.81 87 ARG A O 1
ATOM 705 N N . LEU A 1 88 ? 6.604 -4.034 -12.050 1.00 95.56 88 LEU A N 1
ATOM 706 C CA . LEU A 1 88 ? 7.467 -2.997 -12.616 1.00 95.56 88 LEU A CA 1
ATOM 707 C C . LEU A 1 88 ? 7.437 -3.045 -14.145 1.00 95.56 88 LEU A C 1
ATOM 709 O O . LEU A 1 88 ? 7.275 -4.107 -14.747 1.00 95.56 88 LEU A O 1
ATOM 713 N N . VAL A 1 89 ? 7.687 -1.911 -14.801 1.00 96.06 89 VAL A N 1
ATOM 714 C CA . VAL A 1 89 ? 7.736 -1.828 -16.274 1.00 96.06 89 VAL A CA 1
ATOM 715 C C . VAL A 1 89 ? 8.857 -2.663 -16.891 1.00 96.06 89 VAL A C 1
ATOM 717 O O . VAL A 1 89 ? 8.797 -2.986 -18.074 1.00 96.06 89 VAL A O 1
ATOM 720 N N . THR A 1 90 ? 9.874 -3.019 -16.103 1.00 93.00 90 THR A N 1
ATOM 721 C CA . THR A 1 90 ? 10.948 -3.949 -16.487 1.00 93.00 90 THR A CA 1
ATOM 722 C C . THR A 1 90 ? 10.496 -5.406 -16.511 1.00 93.00 90 THR A C 1
ATOM 724 O O . THR A 1 90 ? 11.132 -6.219 -17.170 1.00 93.00 90 THR A O 1
ATOM 727 N N . GLU A 1 91 ? 9.411 -5.738 -15.814 1.00 92.12 91 GLU A N 1
ATOM 728 C CA . GLU A 1 91 ? 8.829 -7.083 -15.764 1.00 92.12 91 GLU A CA 1
ATOM 729 C C . GLU A 1 91 ? 7.642 -7.200 -16.723 1.00 92.12 91 GLU A C 1
ATOM 731 O O . GLU A 1 91 ? 7.529 -8.162 -17.486 1.00 92.12 91 GLU A O 1
ATOM 736 N N . LYS A 1 92 ? 6.744 -6.206 -16.692 1.00 93.75 92 LYS A N 1
ATOM 737 C CA . LYS A 1 92 ? 5.586 -6.089 -17.581 1.00 93.75 92 LYS A CA 1
ATOM 738 C C . LYS A 1 92 ? 5.382 -4.627 -17.987 1.00 93.75 92 LYS A C 1
ATOM 740 O O . LYS A 1 92 ? 5.168 -3.793 -17.108 1.00 93.75 92 LYS A O 1
ATOM 745 N N . PRO A 1 93 ? 5.389 -4.304 -19.294 1.00 95.00 93 PRO A N 1
ATOM 746 C CA . PRO A 1 93 ? 5.167 -2.942 -19.765 1.00 95.00 93 PRO A CA 1
ATOM 747 C C . PRO A 1 93 ? 3.841 -2.342 -19.284 1.00 95.00 93 PRO A C 1
ATOM 749 O O . PRO A 1 93 ? 2.898 -3.048 -18.915 1.00 95.00 93 PRO A O 1
ATOM 752 N N . PHE A 1 94 ? 3.749 -1.015 -19.350 1.00 93.81 94 PHE A N 1
ATOM 753 C CA . PHE A 1 94 ? 2.478 -0.310 -19.197 1.00 93.81 94 PHE A CA 1
ATOM 754 C C . PHE A 1 94 ? 1.408 -0.924 -20.134 1.00 93.81 94 PHE A C 1
ATOM 756 O O . PHE A 1 94 ? 1.738 -1.202 -21.289 1.00 93.81 94 PHE A O 1
ATOM 763 N N . PRO A 1 95 ? 0.156 -1.161 -19.679 1.00 95.75 95 PRO A N 1
ATOM 764 C CA . PRO A 1 95 ? -0.496 -0.635 -18.470 1.00 95.75 95 PRO A CA 1
ATOM 765 C C . PRO A 1 95 ? -0.432 -1.532 -17.218 1.00 95.75 95 PRO A C 1
ATOM 767 O O . PRO A 1 95 ? -1.139 -1.258 -16.248 1.00 95.75 95 PRO A O 1
ATOM 770 N N . ALA A 1 96 ? 0.406 -2.572 -17.183 1.00 95.25 96 ALA A N 1
ATOM 771 C CA . ALA A 1 96 ? 0.420 -3.533 -16.072 1.00 95.25 96 ALA A CA 1
ATOM 772 C C . ALA A 1 96 ? 0.509 -2.908 -14.653 1.00 95.25 96 ALA A C 1
ATOM 774 O O . ALA A 1 96 ? -0.311 -3.284 -13.811 1.00 95.25 96 ALA A O 1
ATOM 775 N N . PRO A 1 97 ? 1.386 -1.915 -14.373 1.00 95.69 97 PRO A N 1
ATOM 776 C CA . PRO A 1 97 ? 1.484 -1.329 -13.031 1.00 95.69 97 PRO A CA 1
ATOM 777 C C . PRO A 1 97 ? 0.177 -0.661 -12.561 1.00 95.69 97 PRO A C 1
ATOM 779 O O . PRO A 1 97 ? -0.236 -0.802 -11.408 1.00 95.69 97 PRO A O 1
ATOM 782 N N . ILE A 1 98 ? -0.519 0.053 -13.458 1.00 95.94 98 ILE A N 1
ATOM 783 C CA . ILE A 1 98 ? -1.772 0.741 -13.110 1.00 95.94 98 ILE A CA 1
ATOM 784 C C . ILE A 1 98 ? -2.949 -0.239 -13.014 1.00 95.94 98 ILE A C 1
ATOM 786 O O . ILE A 1 98 ? -3.860 -0.043 -12.207 1.00 95.94 98 ILE A O 1
ATOM 790 N N . GLU A 1 99 ? -2.938 -1.325 -13.788 1.00 95.12 99 GLU A N 1
ATOM 791 C CA . GLU A 1 99 ? -3.920 -2.404 -13.652 1.00 95.12 99 GLU A CA 1
ATOM 792 C C . GLU A 1 99 ? -3.842 -3.085 -12.284 1.00 95.12 99 GLU A C 1
ATOM 794 O O . GLU A 1 99 ? -4.891 -3.363 -11.689 1.00 95.12 99 GLU A O 1
ATOM 799 N N . ASP A 1 100 ? -2.629 -3.278 -11.766 1.00 95.12 100 ASP A N 1
ATOM 800 C CA . ASP A 1 100 ? -2.383 -3.840 -10.437 1.00 95.12 100 ASP A CA 1
ATOM 801 C C . ASP A 1 100 ? -2.904 -2.904 -9.341 1.00 95.12 100 ASP A C 1
ATOM 803 O O . ASP A 1 100 ? -3.667 -3.334 -8.472 1.00 95.12 100 ASP A O 1
ATOM 807 N N . CYS A 1 101 ? -2.646 -1.595 -9.459 1.00 95.56 101 CYS A N 1
ATOM 808 C CA . CYS A 1 101 ? -3.222 -0.583 -8.566 1.00 95.56 101 CYS A CA 1
ATOM 809 C C . CYS A 1 101 ? -4.761 -0.622 -8.575 1.00 95.56 101 CYS A C 1
ATOM 811 O O . CYS A 1 101 ? -5.410 -0.637 -7.527 1.00 95.56 101 CYS A O 1
ATOM 813 N N . LYS A 1 102 ? -5.377 -0.710 -9.762 1.00 94.38 102 LYS A N 1
ATOM 814 C CA . LYS A 1 102 ? -6.837 -0.856 -9.893 1.00 94.38 102 LYS A CA 1
ATOM 815 C C . LYS A 1 102 ? -7.332 -2.175 -9.287 1.00 94.38 102 LYS A C 1
ATOM 817 O O . LYS A 1 102 ? -8.462 -2.241 -8.801 1.00 94.38 102 LYS A O 1
ATOM 822 N N . CYS A 1 103 ? -6.528 -3.235 -9.345 1.00 92.50 103 CYS A N 1
ATOM 823 C CA . CYS A 1 103 ? -6.844 -4.522 -8.737 1.00 92.50 103 CYS A CA 1
ATOM 824 C C . CYS A 1 103 ? -6.849 -4.422 -7.208 1.00 92.50 103 CYS A C 1
ATOM 826 O O . CYS A 1 103 ? -7.813 -4.873 -6.585 1.00 92.50 103 CYS A O 1
ATOM 828 N N . ALA A 1 104 ? -5.870 -3.727 -6.626 1.00 93.50 104 ALA A N 1
ATOM 829 C CA . ALA A 1 104 ? -5.845 -3.418 -5.202 1.00 93.50 104 ALA A CA 1
ATOM 830 C C . ALA A 1 104 ? -7.046 -2.562 -4.760 1.00 93.50 104 ALA A C 1
ATOM 832 O O . ALA A 1 104 ? -7.663 -2.867 -3.748 1.00 93.50 104 ALA A O 1
ATOM 833 N N . VAL A 1 105 ? -7.476 -1.564 -5.543 1.00 92.81 105 VAL A N 1
ATOM 834 C CA . VAL A 1 105 ? -8.700 -0.783 -5.238 1.00 92.81 105 VAL A CA 1
ATOM 835 C C . VAL A 1 105 ? -9.954 -1.668 -5.195 1.00 92.81 105 VAL A C 1
ATOM 837 O O . VAL A 1 105 ? -10.832 -1.486 -4.354 1.00 92.81 105 VAL A O 1
ATOM 840 N N . ARG A 1 106 ? -10.060 -2.652 -6.100 1.00 90.25 106 ARG A N 1
ATOM 841 C CA . ARG A 1 106 ? -11.184 -3.608 -6.129 1.00 90.25 106 ARG A CA 1
ATOM 842 C C . ARG A 1 106 ? -11.089 -4.680 -5.046 1.00 90.25 106 ARG A C 1
ATOM 844 O O . ARG A 1 106 ? -12.050 -5.439 -4.863 1.00 90.25 106 ARG A O 1
ATOM 851 N N . PHE A 1 107 ? -9.950 -4.790 -4.368 1.00 86.50 107 PHE A N 1
ATOM 852 C CA . PHE A 1 107 ? -9.762 -5.756 -3.305 1.00 86.50 107 PHE A CA 1
ATOM 853 C C . PHE A 1 107 ? -10.772 -5.486 -2.192 1.00 86.50 107 PHE A C 1
ATOM 855 O O . PHE A 1 107 ? -10.793 -4.436 -1.553 1.00 86.50 107 PHE A O 1
ATOM 862 N N . LYS A 1 108 ? -11.665 -6.451 -1.969 1.00 75.56 108 LYS A N 1
ATOM 863 C CA . LYS A 1 108 ? -12.665 -6.335 -0.915 1.00 75.56 108 LYS A CA 1
ATOM 864 C C . LYS A 1 108 ? -12.002 -6.639 0.416 1.00 75.56 108 LYS A C 1
ATOM 866 O O . LYS A 1 108 ? -11.742 -7.804 0.710 1.00 75.56 108 LYS A O 1
ATOM 871 N N . LEU A 1 109 ? -11.857 -5.613 1.248 1.00 69.25 109 LEU A N 1
ATOM 872 C CA . LEU A 1 109 ? -11.538 -5.763 2.663 1.00 69.25 109 LEU A CA 1
ATOM 873 C C . LEU A 1 109 ? -12.741 -6.357 3.418 1.00 69.25 109 LEU A C 1
ATOM 875 O O . LEU A 1 109 ? -13.446 -5.674 4.160 1.00 69.25 109 LEU A O 1
ATOM 879 N N . ARG A 1 110 ? -13.048 -7.637 3.178 1.00 59.44 110 ARG A N 1
ATOM 880 C CA . ARG A 1 110 ? -14.016 -8.391 3.981 1.00 59.44 110 ARG A CA 1
ATOM 881 C C . ARG A 1 110 ? -13.256 -9.000 5.151 1.00 59.44 110 ARG A C 1
ATOM 883 O O . ARG A 1 110 ? -12.402 -9.850 4.946 1.00 59.44 110 ARG A O 1
ATOM 890 N N . ARG A 1 111 ? -13.563 -8.526 6.361 1.00 57.22 111 ARG A N 1
ATOM 891 C CA . ARG A 1 111 ? -12.968 -8.958 7.633 1.00 57.22 111 ARG A CA 1
ATOM 892 C C . ARG A 1 111 ? -12.890 -10.491 7.733 1.00 57.22 111 ARG A C 1
ATOM 894 O O . ARG A 1 111 ? -13.891 -11.132 8.034 1.00 57.22 111 ARG A O 1
ATOM 901 N N . ARG A 1 112 ? -11.697 -11.027 7.465 1.00 50.56 112 ARG A N 1
ATOM 902 C CA . ARG A 1 112 ? -11.019 -12.183 8.078 1.00 50.56 112 ARG A CA 1
ATOM 903 C C . ARG A 1 112 ? -9.704 -12.339 7.307 1.00 50.56 112 ARG A C 1
ATOM 905 O O . ARG A 1 112 ? -9.644 -13.087 6.337 1.00 50.56 112 ARG A O 1
ATOM 912 N N . PHE A 1 113 ? -8.695 -11.564 7.688 1.00 53.53 113 PHE A N 1
ATOM 913 C CA . PHE A 1 113 ? -7.341 -11.789 7.196 1.00 53.53 113 PHE A CA 1
ATOM 914 C C . PHE A 1 113 ? -6.689 -12.776 8.154 1.00 53.53 113 PHE A C 1
ATOM 916 O O . PHE A 1 113 ? -6.704 -12.519 9.360 1.00 53.53 113 PHE A O 1
ATOM 923 N N . PRO A 1 114 ? -6.234 -13.945 7.681 1.00 44.16 114 PRO A N 1
ATOM 924 C CA . PRO A 1 114 ? -5.371 -14.767 8.509 1.00 44.16 114 PRO A CA 1
ATOM 925 C C . PRO A 1 114 ? -4.129 -13.928 8.853 1.00 44.16 114 PRO A C 1
ATOM 927 O O . PRO A 1 114 ? -3.645 -13.180 8.006 1.00 44.16 114 PRO A O 1
ATOM 930 N N . GLY A 1 115 ? -3.714 -13.967 10.123 1.00 41.03 115 GLY A N 1
ATOM 931 C CA . GLY A 1 115 ? -2.588 -13.199 10.671 1.00 41.03 115 GLY A CA 1
ATOM 932 C C . GLY A 1 115 ? -1.257 -13.460 9.949 1.00 41.03 115 GLY A C 1
ATOM 933 O O . GLY A 1 115 ? -1.243 -14.188 8.961 1.00 41.03 115 GLY A O 1
ATOM 934 N N . PRO A 1 116 ? -0.137 -12.882 10.415 1.00 43.47 116 PRO A N 1
ATOM 935 C CA . PRO A 1 116 ? 1.154 -12.969 9.730 1.00 43.47 116 PRO A CA 1
ATOM 936 C C . PRO A 1 116 ? 1.512 -14.424 9.401 1.00 43.47 116 PRO A C 1
ATOM 938 O O . PRO A 1 116 ? 1.650 -15.255 10.296 1.00 43.47 116 PRO A O 1
ATOM 941 N N . GLN A 1 117 ? 1.620 -14.734 8.107 1.00 47.94 117 GLN A N 1
ATOM 942 C CA . GLN A 1 117 ? 1.856 -16.095 7.632 1.00 47.94 117 GLN A CA 1
ATOM 943 C C . GLN A 1 117 ? 3.314 -16.308 7.257 1.00 47.94 117 GLN A C 1
ATOM 945 O O . GLN A 1 117 ? 3.915 -15.539 6.495 1.00 47.94 117 GLN A O 1
ATOM 950 N N . SER A 1 118 ? 3.867 -17.415 7.741 1.00 46.38 118 SER A N 1
ATOM 951 C CA . SER A 1 118 ? 5.181 -17.896 7.332 1.00 46.38 118 SER A CA 1
ATOM 952 C C . SER A 1 118 ? 5.228 -18.180 5.820 1.00 46.38 118 SER A C 1
ATOM 954 O O . SER A 1 118 ? 4.208 -18.404 5.163 1.00 46.38 118 SER A O 1
ATOM 956 N N . ALA A 1 119 ? 6.430 -18.220 5.237 1.00 43.94 119 ALA A N 1
ATOM 957 C CA . ALA A 1 119 ? 6.617 -18.462 3.801 1.00 43.94 119 ALA A CA 1
ATOM 958 C C . ALA A 1 119 ? 5.964 -19.752 3.276 1.00 43.94 119 ALA A C 1
ATOM 960 O O . ALA A 1 119 ? 5.514 -19.793 2.130 1.00 43.94 119 ALA A O 1
ATOM 961 N N . GLY A 1 120 ? 5.881 -20.790 4.114 1.00 42.12 120 GLY A N 1
ATOM 962 C CA . GLY A 1 120 ? 5.252 -22.065 3.766 1.00 42.12 120 GLY A CA 1
ATOM 963 C C . GLY A 1 120 ? 3.722 -22.016 3.734 1.00 42.12 120 GLY A C 1
ATOM 964 O O . GLY A 1 120 ? 3.098 -22.753 2.969 1.00 42.12 120 GLY A O 1
ATOM 965 N N . GLU A 1 121 ? 3.109 -21.131 4.516 1.00 49.72 121 GLU A N 1
ATOM 966 C CA . GLU A 1 121 ? 1.653 -20.956 4.577 1.00 49.72 121 GLU A CA 1
ATOM 967 C C . GLU A 1 121 ? 1.145 -20.126 3.390 1.00 49.72 121 GLU A C 1
ATOM 969 O O . GLU A 1 121 ? 0.137 -20.495 2.777 1.00 49.72 121 GLU A O 1
ATOM 974 N N . ARG A 1 122 ? 1.946 -19.140 2.941 1.00 54.56 122 ARG A N 1
ATOM 975 C CA . ARG A 1 122 ? 1.687 -18.337 1.730 1.00 54.56 122 ARG A CA 1
ATOM 976 C C . ARG A 1 122 ? 1.409 -19.201 0.495 1.00 54.56 122 ARG A C 1
ATOM 978 O O . ARG A 1 122 ? 0.472 -18.931 -0.251 1.00 54.56 122 ARG A O 1
ATOM 985 N N . ARG A 1 123 ? 2.165 -20.287 0.280 1.00 47.31 123 ARG A N 1
ATOM 986 C CA . ARG A 1 123 ? 1.993 -21.169 -0.895 1.00 47.31 123 ARG A CA 1
ATOM 987 C C . ARG A 1 123 ? 0.680 -21.963 -0.865 1.00 47.31 123 ARG A C 1
ATOM 989 O O . ARG A 1 123 ? 0.050 -22.135 -1.906 1.00 47.31 123 ARG A O 1
ATOM 996 N N . LYS A 1 124 ? 0.242 -22.409 0.317 1.00 49.25 124 LYS A N 1
ATOM 997 C CA . LYS A 1 124 ? -1.006 -23.175 0.486 1.00 49.25 124 LYS A CA 1
ATOM 998 C C . LYS A 1 124 ? -2.240 -22.287 0.344 1.00 49.25 124 LYS A C 1
ATOM 1000 O O . LYS A 1 124 ? -3.220 -22.699 -0.275 1.00 49.25 124 LYS A O 1
ATOM 1005 N N . GLU A 1 125 ? -2.203 -21.061 0.864 1.00 50.53 125 GLU A N 1
ATOM 1006 C CA . GLU A 1 125 ? -3.330 -20.138 0.711 1.00 50.53 125 GLU A CA 1
ATOM 1007 C C . GLU A 1 125 ? -3.486 -19.662 -0.737 1.00 50.53 125 GLU A C 1
ATOM 1009 O O . GLU A 1 125 ? -4.612 -19.564 -1.217 1.00 50.53 125 GLU A O 1
ATOM 1014 N N . LEU A 1 126 ? -2.391 -19.479 -1.482 1.00 47.88 126 LEU A N 1
ATOM 1015 C CA . LEU A 1 126 ? -2.446 -19.208 -2.922 1.00 47.88 126 LEU A CA 1
ATOM 1016 C C . LEU A 1 126 ? -3.153 -20.308 -3.707 1.00 47.88 126 LEU A C 1
ATOM 1018 O O . LEU A 1 126 ? -3.953 -19.993 -4.588 1.00 47.88 126 LEU A O 1
ATOM 1022 N N . GLU A 1 127 ? -2.928 -21.581 -3.378 1.00 48.97 127 GLU A N 1
ATOM 1023 C CA . GLU A 1 127 ? -3.652 -22.706 -3.983 1.00 48.97 127 GLU A CA 1
ATOM 1024 C C . GLU A 1 127 ? -5.146 -22.695 -3.622 1.00 48.97 127 GLU A C 1
ATOM 1026 O O . GLU A 1 127 ? -6.003 -22.973 -4.464 1.00 48.97 127 GLU A O 1
ATOM 1031 N N . VAL A 1 128 ? -5.496 -22.332 -2.386 1.00 50.75 128 VAL A N 1
ATOM 1032 C CA . VAL A 1 128 ? -6.897 -22.214 -1.946 1.00 50.75 128 VAL A CA 1
ATOM 1033 C C . VAL A 1 128 ? -7.582 -20.994 -2.580 1.00 50.75 128 VAL A C 1
ATOM 1035 O O . VAL A 1 128 ? -8.745 -21.073 -2.991 1.00 50.75 128 VAL A O 1
ATOM 1038 N N . TRP A 1 129 ? -6.872 -19.873 -2.709 1.00 47.78 129 TRP A N 1
ATOM 1039 C CA . TRP A 1 129 ? -7.351 -18.617 -3.284 1.00 47.78 129 TRP A CA 1
ATOM 1040 C C . TRP A 1 129 ? -7.510 -18.720 -4.803 1.00 47.78 129 TRP A C 1
ATOM 1042 O O . TRP A 1 129 ? -8.561 -18.343 -5.321 1.00 47.78 129 TRP A O 1
ATOM 1052 N N . THR A 1 130 ? -6.545 -19.309 -5.519 1.00 51.19 130 THR A N 1
ATOM 1053 C CA . THR A 1 130 ? -6.665 -19.621 -6.959 1.00 51.19 130 THR A CA 1
ATOM 1054 C C . THR A 1 130 ? -7.839 -20.564 -7.222 1.00 51.19 130 THR A C 1
ATOM 1056 O O . THR A 1 130 ? -8.661 -20.297 -8.105 1.00 51.19 130 THR A O 1
ATOM 1059 N N . LYS A 1 131 ? -8.020 -21.608 -6.401 1.00 48.78 131 LYS A N 1
ATOM 1060 C CA . LYS A 1 131 ? -9.176 -22.518 -6.500 1.00 48.78 131 LYS A CA 1
ATOM 1061 C C . LYS A 1 131 ? -10.516 -21.825 -6.218 1.00 48.78 131 LYS A C 1
ATOM 1063 O O . LYS A 1 131 ? -11.490 -22.091 -6.917 1.00 48.78 131 LYS A O 1
ATOM 1068 N N . ARG A 1 132 ? -10.593 -20.900 -5.251 1.00 47.56 132 ARG A N 1
ATOM 1069 C CA . ARG A 1 132 ? -11.839 -20.173 -4.919 1.00 47.56 132 ARG A CA 1
ATOM 1070 C C . ARG A 1 132 ? -12.166 -19.023 -5.877 1.00 47.56 132 ARG A C 1
ATOM 1072 O O . ARG A 1 132 ? -13.342 -18.803 -6.167 1.00 47.56 132 ARG A O 1
ATOM 1079 N N . LYS A 1 133 ? -11.170 -18.290 -6.387 1.00 45.97 133 LYS A N 1
ATOM 1080 C CA . LYS A 1 133 ? -11.376 -17.127 -7.270 1.00 45.97 133 LYS A CA 1
ATOM 1081 C C . LYS A 1 133 ? -11.372 -17.450 -8.766 1.00 45.97 133 LYS A C 1
ATOM 1083 O O . LYS A 1 133 ? -11.964 -16.674 -9.514 1.00 45.97 133 LYS A O 1
ATOM 1088 N N . SER A 1 134 ? -10.858 -18.603 -9.205 1.00 43.72 134 SER A N 1
ATOM 1089 C CA . SER A 1 134 ? -11.057 -19.099 -10.584 1.00 43.72 134 SER A CA 1
ATOM 1090 C C . SER A 1 134 ? -12.542 -19.259 -10.952 1.00 43.72 134 SER A C 1
ATOM 1092 O O . SER A 1 134 ? -12.924 -19.082 -12.108 1.00 43.72 134 SER A O 1
ATOM 1094 N N . ARG A 1 135 ? -13.418 -19.499 -9.963 1.00 39.66 135 ARG A N 1
ATOM 1095 C CA . ARG A 1 135 ? -14.881 -19.456 -10.139 1.00 39.66 135 ARG A CA 1
ATOM 1096 C C . ARG A 1 135 ? -15.459 -18.040 -10.232 1.00 39.66 135 ARG A C 1
ATOM 1098 O O . ARG A 1 135 ? -16.475 -17.867 -10.893 1.00 39.66 135 ARG A O 1
ATOM 1105 N N . LEU A 1 136 ? -14.837 -17.045 -9.596 1.00 35.75 136 LEU A N 1
ATOM 1106 C CA . LEU A 1 136 ? -15.383 -15.685 -9.468 1.00 35.75 136 LEU A CA 1
ATOM 1107 C C . LEU A 1 136 ? -14.905 -14.711 -10.561 1.00 35.75 136 LEU A C 1
ATOM 1109 O O . LEU A 1 136 ? -15.590 -13.731 -10.828 1.00 35.75 136 LEU A O 1
ATOM 1113 N N . TRP A 1 137 ? -13.755 -14.970 -11.195 1.00 38.50 137 TRP A N 1
ATOM 1114 C CA . TRP A 1 137 ? -13.149 -14.090 -12.212 1.00 38.50 137 TRP A CA 1
ATOM 1115 C C . TRP A 1 137 ? -13.327 -14.572 -13.652 1.00 38.50 137 TRP A C 1
ATOM 1117 O O . TRP A 1 137 ? -12.760 -13.998 -14.575 1.00 38.50 137 TRP A O 1
ATOM 1127 N N . ARG A 1 138 ? -14.241 -15.522 -13.890 1.00 34.56 138 ARG A N 1
ATOM 1128 C CA . ARG A 1 138 ? -14.814 -15.761 -15.228 1.00 34.56 138 ARG A CA 1
ATOM 1129 C C . ARG A 1 138 ? -15.772 -14.629 -15.656 1.00 34.56 138 ARG A C 1
ATOM 1131 O O . ARG A 1 138 ? -16.705 -14.847 -16.420 1.00 34.56 138 ARG A O 1
ATOM 1138 N N . VAL A 1 139 ? -15.571 -13.419 -15.137 1.00 35.91 139 VAL A N 1
ATOM 1139 C CA . VAL A 1 139 ? -16.304 -12.211 -15.503 1.00 35.91 139 VAL A CA 1
ATOM 1140 C C . VAL A 1 139 ? -15.450 -11.470 -16.521 1.00 35.91 139 VAL A C 1
ATOM 1142 O O . VAL A 1 139 ? -14.542 -10.730 -16.168 1.00 35.91 139 VAL A O 1
ATOM 1145 N N . LYS A 1 140 ? -15.757 -11.774 -17.786 1.00 32.53 140 LYS A N 1
ATOM 1146 C CA . LYS A 1 140 ? -15.565 -10.971 -18.998 1.00 32.53 140 LYS A CA 1
ATOM 1147 C C . LYS A 1 140 ? -14.239 -10.203 -19.085 1.00 32.53 140 LYS A C 1
ATOM 1149 O O . LYS A 1 140 ? -14.109 -9.094 -18.574 1.00 32.53 140 LYS A O 1
ATOM 1154 N N . ARG A 1 141 ? -13.316 -10.756 -19.885 1.00 31.17 141 ARG A N 1
ATOM 1155 C CA . ARG A 1 141 ? -12.460 -9.928 -20.746 1.00 31.17 141 ARG A CA 1
ATOM 1156 C C . ARG A 1 141 ? -13.371 -8.888 -21.401 1.00 31.17 141 ARG A C 1
ATOM 1158 O O . ARG A 1 141 ? -14.320 -9.264 -22.087 1.00 31.17 141 ARG A O 1
ATOM 1165 N N . VAL A 1 142 ? -13.156 -7.620 -21.080 1.00 29.17 142 VAL A N 1
ATOM 1166 C CA . VAL A 1 142 ? -13.701 -6.523 -21.878 1.00 29.17 142 VAL A CA 1
ATOM 1167 C C . VAL A 1 142 ? -12.934 -6.580 -23.208 1.00 29.17 142 VAL A C 1
ATOM 1169 O O . VAL A 1 142 ? -11.724 -6.814 -23.141 1.00 29.17 142 VAL A O 1
ATOM 1172 N N . PRO A 1 143 ? -13.618 -6.525 -24.366 1.00 36.06 143 PRO A N 1
ATOM 1173 C CA . PRO A 1 143 ? -12.967 -6.553 -25.675 1.00 36.06 143 PRO A CA 1
ATOM 1174 C C . PRO A 1 143 ? -11.926 -5.442 -25.830 1.00 36.06 143 PRO A C 1
ATOM 1176 O O . PRO A 1 143 ? -12.105 -4.373 -25.199 1.00 36.06 143 PRO A O 1
#

pLDDT: mean 79.28, std 21.39, range [29.17, 97.69]

Sequence (143 aa):
MAEEFRADWEACNIDFYEDVAYGIGGDHPMYLDLMIPNEKPKGKRPVIIWVHGGGWRIKELTKKYRPVSALVQACQIGFVCVSIEYRLVTEKPFPAPIEDCKCAVRFKLRRRFPGPQSAGERRKELEVWTKRKSRLWRVKRVP

Solvent-accessible surface area (backbone atoms only — not comparable to full-atom values): 8621 Å² total; per-residue (Å²): 127,77,66,78,56,60,76,66,38,69,87,65,48,29,51,70,33,58,70,43,74,58,51,71,58,92,92,44,78,30,36,26,34,39,38,36,44,65,67,82,74,95,61,89,66,58,73,46,78,46,73,58,74,55,90,53,60,48,80,88,57,42,44,63,62,49,68,50,71,61,50,51,54,42,21,75,77,54,26,33,34,34,23,36,49,57,55,33,48,87,80,39,53,85,65,44,35,60,54,37,51,54,41,54,70,66,44,76,90,66,98,74,76,80,68,75,63,55,80,75,51,53,59,56,50,49,55,54,48,51,64,60,43,61,74,67,64,77,65,68,84,75,131

Nearest PDB structures (foldseek):
  6nkf-assembly2_B  TM=8.596E-01  e=2.172E-06  metagenome
  6mly-assembly3_C  TM=8.307E-01  e=4.615E-04  Bacteroides eggerthii
  4zrs-assembly1_B  TM=7.952E-01  e=2.921E-04  uncultured bacterium
  6mly-assembly1_A  TM=7.624E-01  e=2.215E-03  Bacteroides eggerthii
  2x7i-assembly1_A  TM=3.321E-01  e=1.100E+00  Staphylococcus aureus subsp. aureus MRSA252

Foldseek 3Di:
DLCQLDDPLVVLQWAKAWFCFQQAQPHRTWGKIKIARNDDDPDDAAEAEDDDDDPLADPVDALSVDPVVVCSVVNSVGYMYMRTGFHGCVRPNPPRRVVRVVSNVVRDPDPDDDGHDDPVVSVVVVVVCCVVCVVVPVPDDDD

Secondary structure (DSSP, 8-state):
--GGG---TTTTTEEEEEEEEEEEETTEEEEEEEEEESSPPSSPPPEEEE---STTT-TT--TT-S-HHHHHHHHHTT-EEEEE----TTTS-TTHHHHHHHHHHH----S----SPPHHHHHHHHHHHHHHHTTT--S----

Radius of gyration: 15.72 Å; Cα contacts (8 Å, |Δi|>4): 190; chains: 1; bounding box: 38×33×46 Å

Mean predicted aligned error: 9.38 Å